Protein AF-A0AA44DMX6-F1 (afdb_monomer_lite)

Foldseek 3Di:
DDCVQKDWDFWDFLVVLVVLLVVLQEKEWEDDVDIDIDDSVCSVVCCVPPANQAEDDPPDPDDALVSGPPSKHWGWIWIDGNVDPPRPHIYIYTHMDD

Secondary structure (DSSP, 8-state):
--GGGEEEEEE--HHHHHHHHHTT-EEEEEESSSEEEE-TTTHHHHIIIIIGGGBPPTT-S---GGGSTTS-EEEEEEEEESS-TT--PEEEEEEEE-

pLDDT: mean 92.84, std 5.73, range [65.06, 97.75]

Structure (mmCIF, N/CA/C/O backbone):
data_AF-A0AA44DMX6-F1
#
_entry.id   AF-A0AA44DMX6-F1
#
loop_
_atom_site.group_PDB
_atom_site.id
_atom_site.type_symbol
_atom_site.label_atom_id
_atom_site.label_alt_id
_atom_site.label_comp_id
_atom_site.label_asym_id
_atom_site.label_entity_id
_atom_site.label_seq_id
_atom_site.pdbx_PDB_ins_code
_atom_site.Cartn_x
_atom_site.Cartn_y
_atom_site.Cartn_z
_atom_site.occupancy
_atom_site.B_iso_or_equiv
_atom_site.auth_seq_id
_atom_site.auth_comp_id
_atom_site.auth_asym_id
_atom_site.auth_atom_id
_atom_site.pdbx_PDB_model_num
ATOM 1 N N . MET A 1 1 ? -10.352 11.762 5.291 1.00 65.06 1 MET A N 1
ATOM 2 C CA . MET A 1 1 ? -9.411 11.619 6.422 1.00 65.06 1 MET A CA 1
ATOM 3 C C . MET A 1 1 ? -8.392 12.748 6.333 1.00 65.06 1 MET A C 1
ATOM 5 O O . MET A 1 1 ? -8.033 13.087 5.215 1.00 65.06 1 MET A O 1
ATOM 9 N N . ASN A 1 2 ? -7.999 13.383 7.445 1.00 73.00 2 ASN A N 1
ATOM 10 C CA . ASN A 1 2 ? -7.016 14.477 7.413 1.00 73.00 2 ASN A CA 1
ATOM 11 C C . ASN A 1 2 ? -5.594 13.901 7.576 1.00 73.00 2 ASN A C 1
ATOM 13 O O . ASN A 1 2 ? -5.331 13.228 8.567 1.00 73.00 2 ASN A O 1
ATOM 17 N N . LEU A 1 3 ? -4.696 14.167 6.623 1.00 79.75 3 LEU A N 1
ATOM 18 C CA . LEU A 1 3 ? -3.301 13.713 6.652 1.00 79.75 3 LEU A CA 1
ATOM 19 C C . LEU A 1 3 ? -2.487 14.326 7.807 1.00 79.75 3 LEU A C 1
ATOM 21 O O . LEU A 1 3 ? -1.544 13.691 8.269 1.00 79.75 3 LEU A O 1
ATOM 25 N N . ASP A 1 4 ? -2.894 15.477 8.354 1.00 84.00 4 ASP A N 1
ATOM 26 C CA . ASP A 1 4 ? -2.213 16.169 9.464 1.00 84.00 4 ASP A CA 1
ATOM 27 C C . ASP A 1 4 ? -2.147 15.344 10.762 1.00 84.00 4 ASP A C 1
ATOM 29 O O . ASP A 1 4 ? -1.423 15.692 11.696 1.00 84.00 4 ASP A O 1
ATOM 33 N N . CYS A 1 5 ? -2.959 14.287 10.888 1.00 87.38 5 CYS A N 1
ATOM 34 C CA . CYS A 1 5 ? -2.913 13.381 12.037 1.00 87.38 5 CYS A CA 1
ATOM 35 C C . CYS A 1 5 ? -2.041 12.145 11.809 1.00 87.38 5 CYS A C 1
ATOM 37 O O . CYS A 1 5 ? -1.781 11.410 12.765 1.00 87.38 5 CYS A O 1
ATOM 39 N N . LEU A 1 6 ? -1.590 11.915 10.574 1.00 91.88 6 LEU A N 1
ATOM 40 C CA . LEU A 1 6 ? -0.743 10.790 10.229 1.00 91.88 6 LEU A CA 1
ATOM 41 C C . LEU A 1 6 ? 0.726 11.156 10.400 1.00 91.88 6 LEU A C 1
ATOM 43 O O . LEU A 1 6 ? 1.189 12.218 9.997 1.00 91.88 6 LEU A O 1
ATOM 47 N N . THR A 1 7 ? 1.488 10.248 10.993 1.00 92.81 7 THR A N 1
ATOM 48 C CA . THR A 1 7 ? 2.937 10.392 11.126 1.00 92.81 7 THR A CA 1
ATOM 49 C C . THR A 1 7 ? 3.637 9.240 10.443 1.00 92.81 7 THR A C 1
ATOM 51 O O . THR A 1 7 ? 3.301 8.075 10.666 1.00 92.81 7 THR A O 1
ATOM 54 N N . LYS A 1 8 ? 4.603 9.599 9.592 1.00 94.38 8 LYS A N 1
ATOM 55 C CA . LYS A 1 8 ? 5.446 8.659 8.862 1.00 94.38 8 LYS A CA 1
ATOM 56 C C . LYS A 1 8 ? 6.222 7.804 9.856 1.00 94.38 8 LYS A C 1
ATOM 58 O O . LYS A 1 8 ? 6.880 8.340 10.744 1.00 94.38 8 LYS A O 1
ATOM 63 N N . GLU A 1 9 ? 6.169 6.490 9.678 1.00 94.25 9 GLU A N 1
ATOM 64 C CA . GLU A 1 9 ? 6.998 5.549 10.426 1.00 94.25 9 GLU A CA 1
ATOM 65 C C . GLU A 1 9 ? 8.235 5.172 9.610 1.00 94.25 9 GLU A C 1
ATOM 67 O O . GLU A 1 9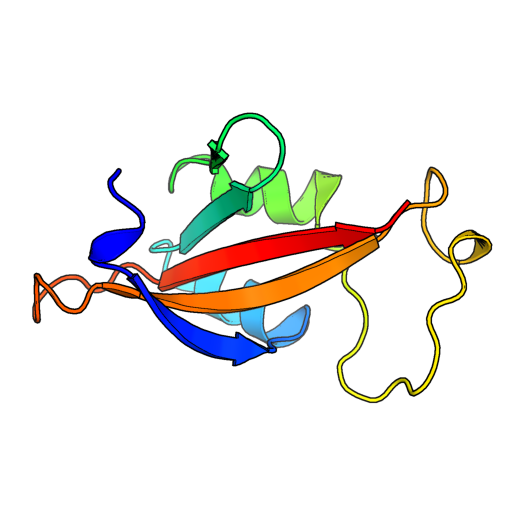 ? 9.348 5.560 9.959 1.00 94.25 9 GLU A O 1
ATOM 72 N N . ARG A 1 10 ? 8.053 4.425 8.513 1.00 95.88 10 ARG A N 1
ATOM 73 C CA . ARG A 1 10 ? 9.148 3.917 7.671 1.00 95.88 10 ARG A CA 1
ATOM 74 C C . ARG A 1 10 ? 8.649 3.364 6.340 1.00 95.88 10 ARG A C 1
ATOM 76 O O . ARG A 1 10 ? 7.458 3.108 6.187 1.00 95.88 10 ARG A O 1
ATOM 83 N N . ASN A 1 11 ? 9.573 3.131 5.414 1.00 96.12 11 ASN A N 1
ATOM 84 C CA . ASN A 1 11 ? 9.292 2.390 4.187 1.00 96.12 11 ASN A CA 1
ATOM 85 C C . ASN A 1 11 ? 9.056 0.903 4.513 1.00 96.12 11 ASN A C 1
ATOM 87 O O . ASN A 1 11 ? 9.650 0.368 5.460 1.00 96.12 11 ASN A O 1
ATOM 91 N N . ILE A 1 12 ? 8.178 0.256 3.748 1.00 96.31 12 ILE A N 1
ATOM 92 C CA . ILE A 1 12 ? 7.828 -1.164 3.899 1.00 96.31 12 ILE A CA 1
ATOM 93 C C . ILE A 1 12 ? 7.798 -1.858 2.533 1.00 96.31 12 ILE A C 1
ATOM 95 O O . ILE A 1 12 ? 7.469 -1.235 1.529 1.00 96.31 12 ILE A O 1
ATOM 99 N N . GLY A 1 13 ? 8.140 -3.146 2.507 1.00 95.94 13 GLY A N 1
ATOM 100 C CA . GLY A 1 13 ? 8.121 -3.975 1.297 1.00 95.94 13 GLY A CA 1
ATOM 101 C C . GLY A 1 13 ? 6.867 -4.847 1.186 1.00 95.94 13 GLY A C 1
ATOM 102 O O . GLY A 1 13 ? 6.050 -4.905 2.109 1.00 95.94 13 GLY A O 1
ATOM 103 N N . SER A 1 14 ? 6.744 -5.570 0.069 1.00 95.38 14 SER A N 1
ATOM 104 C CA . SER A 1 14 ? 5.555 -6.377 -0.260 1.00 95.38 14 SER A CA 1
ATOM 105 C C . SER A 1 14 ? 5.203 -7.413 0.821 1.00 95.38 14 SER A C 1
ATOM 107 O O . SER A 1 14 ? 4.060 -7.469 1.277 1.00 95.38 14 SER A O 1
ATOM 109 N N . ASP A 1 15 ? 6.194 -8.152 1.333 1.00 94.25 15 ASP A N 1
ATOM 110 C CA . ASP A 1 15 ? 5.998 -9.164 2.384 1.00 94.25 15 ASP A CA 1
ATOM 111 C C . ASP A 1 15 ? 5.404 -8.595 3.675 1.00 94.25 15 ASP A C 1
ATOM 113 O O . ASP A 1 15 ? 4.614 -9.246 4.367 1.00 94.25 15 ASP A O 1
ATOM 117 N N . GLU A 1 16 ? 5.813 -7.382 4.038 1.00 94.81 16 GLU A N 1
ATOM 118 C CA . GLU A 1 16 ? 5.302 -6.721 5.228 1.00 94.81 16 GLU A CA 1
ATOM 119 C C . GLU A 1 16 ? 3.871 -6.236 5.015 1.00 94.81 16 GLU A C 1
ATOM 121 O O . GLU A 1 16 ? 3.024 -6.447 5.885 1.00 94.81 16 GLU A O 1
ATOM 126 N N . ILE A 1 17 ? 3.578 -5.662 3.846 1.00 95.81 17 ILE A N 1
ATOM 127 C CA . ILE A 1 17 ? 2.215 -5.272 3.471 1.00 95.81 17 ILE A CA 1
ATOM 128 C C . ILE A 1 17 ? 1.291 -6.489 3.539 1.00 95.81 17 ILE A C 1
ATOM 130 O O . ILE A 1 17 ? 0.233 -6.425 4.166 1.00 95.81 17 ILE A O 1
ATOM 134 N N . PHE A 1 18 ? 1.719 -7.626 2.984 1.00 95.50 18 PHE A N 1
ATOM 135 C CA . PHE A 1 18 ? 0.950 -8.864 3.036 1.00 95.50 18 PHE A CA 1
ATOM 136 C C . PHE A 1 18 ? 0.683 -9.332 4.473 1.00 95.50 18 PHE A C 1
ATOM 138 O O . PHE A 1 18 ? -0.432 -9.751 4.789 1.00 95.50 18 PHE A O 1
ATOM 145 N N . LYS A 1 19 ? 1.672 -9.240 5.374 1.00 94.38 19 LYS A N 1
ATOM 146 C CA . LYS A 1 19 ? 1.480 -9.559 6.801 1.00 94.38 19 LYS A CA 1
ATOM 147 C C . LYS A 1 19 ? 0.461 -8.625 7.455 1.00 94.38 19 LYS A C 1
ATOM 149 O O . LYS A 1 19 ? -0.436 -9.120 8.127 1.00 94.38 19 LYS A O 1
ATOM 154 N N . LEU A 1 20 ? 0.556 -7.318 7.215 1.00 93.88 20 LEU A N 1
ATOM 155 C CA . LEU A 1 20 ? -0.371 -6.320 7.765 1.00 93.88 20 LEU A CA 1
ATOM 156 C C . LEU A 1 20 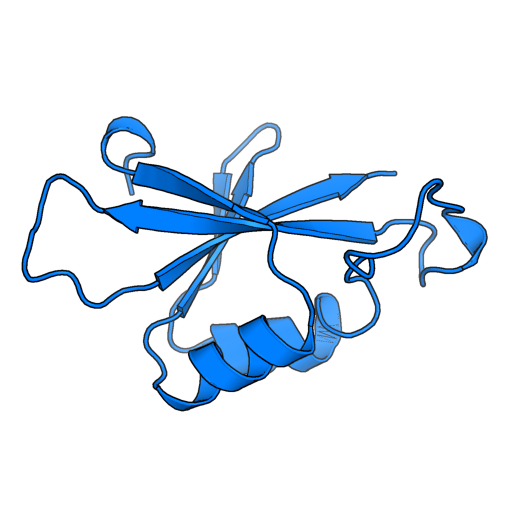? -1.809 -6.530 7.267 1.00 93.88 20 LEU A C 1
ATOM 158 O O . LEU A 1 20 ? -2.768 -6.382 8.024 1.00 93.88 20 LEU A O 1
ATOM 162 N N . LEU A 1 21 ? -1.970 -6.932 6.005 1.00 95.12 21 LEU A N 1
ATOM 163 C CA . LEU A 1 21 ? -3.279 -7.219 5.420 1.00 95.12 21 LEU A CA 1
ATOM 164 C C . LEU A 1 21 ? -3.983 -8.421 6.064 1.00 95.12 21 LEU A C 1
ATOM 166 O O . LEU A 1 21 ? -5.215 -8.467 6.056 1.00 95.12 21 LEU A O 1
ATOM 170 N N . LYS A 1 22 ? -3.247 -9.366 6.670 1.00 91.50 22 LYS A N 1
ATOM 171 C CA . LYS A 1 22 ? -3.853 -10.500 7.396 1.00 91.50 22 LYS A CA 1
ATOM 172 C C . LYS A 1 22 ? -4.671 -10.047 8.605 1.00 91.50 22 LYS A C 1
ATOM 174 O O . LYS A 1 22 ? -5.707 -10.650 8.880 1.00 91.50 22 LYS A O 1
ATOM 179 N N . ASP A 1 23 ? -4.263 -8.956 9.249 1.00 83.50 23 ASP A N 1
ATOM 180 C CA . ASP A 1 23 ? -4.956 -8.372 10.403 1.00 83.50 23 ASP A CA 1
ATOM 181 C C . ASP A 1 23 ? -6.117 -7.440 9.992 1.00 83.50 23 ASP A C 1
ATOM 183 O O . ASP A 1 23 ? -6.822 -6.899 10.845 1.00 83.50 23 ASP A O 1
ATOM 187 N N . LYS A 1 24 ? -6.347 -7.264 8.677 1.00 73.94 24 LYS A N 1
ATOM 188 C CA . LYS A 1 24 ? -7.473 -6.537 8.046 1.00 73.94 24 LYS A CA 1
ATOM 189 C C . LYS A 1 24 ? -7.674 -5.075 8.471 1.00 73.94 24 LYS A C 1
ATOM 191 O O . LYS A 1 24 ? -8.723 -4.491 8.211 1.00 73.94 24 LYS A O 1
ATOM 196 N N . ASN A 1 25 ? -6.667 -4.449 9.067 1.00 89.56 25 ASN A N 1
ATOM 197 C CA . ASN A 1 25 ? -6.713 -3.053 9.503 1.00 89.56 25 ASN A CA 1
ATOM 198 C C . ASN A 1 25 ? -5.794 -2.164 8.665 1.00 89.56 25 ASN A C 1
ATOM 200 O O . ASN A 1 25 ? -5.069 -1.339 9.205 1.00 89.56 25 ASN A O 1
ATOM 204 N N . VAL A 1 26 ? -5.818 -2.330 7.345 1.00 95.81 26 VAL A N 1
ATOM 205 C CA . VAL A 1 26 ? -4.983 -1.552 6.424 1.00 95.81 26 VAL A CA 1
ATOM 206 C C . VAL A 1 26 ? -5.843 -0.582 5.629 1.00 95.81 26 VAL A C 1
ATOM 208 O O . VAL A 1 26 ? -6.886 -0.965 5.107 1.00 95.81 26 VAL A O 1
ATOM 211 N N . ILE A 1 27 ? -5.391 0.663 5.523 1.00 96.56 27 ILE A N 1
ATOM 212 C CA . ILE A 1 27 ? -5.922 1.660 4.592 1.00 96.56 27 ILE A CA 1
ATOM 213 C C . ILE A 1 27 ? -4.768 2.111 3.703 1.00 96.56 27 ILE A C 1
ATOM 215 O O . ILE A 1 27 ? -3.759 2.604 4.212 1.00 96.56 27 ILE A O 1
ATOM 219 N N . PHE A 1 28 ? -4.919 1.960 2.387 1.00 97.56 28 PHE A N 1
ATOM 220 C CA . PHE A 1 28 ? -3.981 2.564 1.442 1.00 97.56 28 PHE A CA 1
ATOM 221 C C . PHE A 1 28 ? -4.413 3.982 1.109 1.00 97.56 28 PHE A C 1
ATOM 223 O O . PHE A 1 28 ? -5.609 4.290 1.074 1.00 97.56 28 PHE A O 1
ATOM 230 N N . PHE A 1 29 ? -3.440 4.834 0.821 1.00 97.06 29 PHE A N 1
ATOM 231 C CA . PHE A 1 29 ? -3.711 6.112 0.193 1.00 97.06 29 PHE A CA 1
ATOM 232 C C . PHE A 1 29 ? -2.613 6.505 -0.787 1.00 97.06 29 PHE A C 1
ATOM 234 O O . PHE A 1 29 ? -1.437 6.201 -0.584 1.00 97.06 29 PHE A O 1
ATOM 241 N N . ILE A 1 30 ? -3.015 7.193 -1.849 1.00 96.00 30 ILE A N 1
ATOM 242 C CA . ILE A 1 30 ? -2.130 7.744 -2.872 1.00 96.00 30 ILE A CA 1
ATOM 243 C C . ILE A 1 30 ? -2.321 9.256 -2.838 1.00 96.00 30 ILE A C 1
ATOM 245 O O . ILE A 1 30 ? -3.445 9.751 -2.928 1.00 96.00 30 ILE A O 1
ATOM 249 N N . GLU A 1 31 ? -1.230 9.992 -2.663 1.00 92.19 31 GLU A N 1
ATOM 250 C CA . GLU A 1 31 ? -1.248 11.452 -2.620 1.00 92.19 31 GLU A CA 1
ATOM 251 C C . GLU A 1 31 ? -0.702 11.993 -3.942 1.00 92.19 31 GLU A C 1
ATOM 253 O O . GLU A 1 31 ? 0.503 11.959 -4.184 1.00 92.19 31 GLU A O 1
ATOM 258 N N . GLN A 1 32 ? -1.605 12.455 -4.808 1.00 86.19 32 GLN A N 1
ATOM 259 C CA . GLN A 1 32 ? -1.258 13.171 -6.035 1.00 86.19 32 GLN A CA 1
ATOM 260 C C .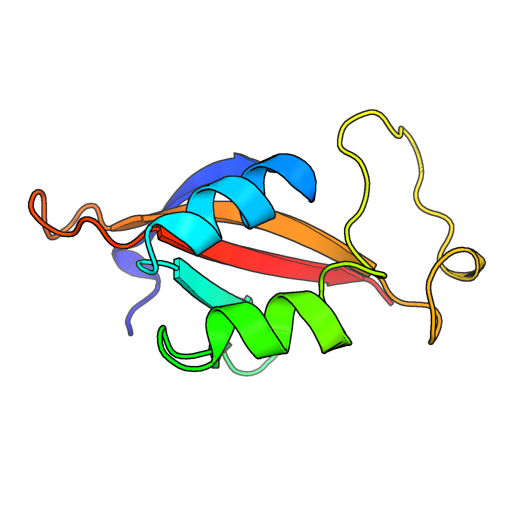 GLN A 1 32 ? -1.859 14.582 -5.997 1.00 86.19 32 GLN A C 1
ATOM 262 O O . GLN A 1 32 ? -1.521 15.372 -5.123 1.00 86.19 32 GLN A O 1
ATOM 267 N N . TRP A 1 33 ? -2.752 14.901 -6.938 1.00 86.12 33 TRP A N 1
ATOM 268 C CA . TRP A 1 33 ? -3.499 16.158 -6.981 1.00 86.12 33 TRP A CA 1
ATOM 269 C C . TRP A 1 33 ? -4.650 16.128 -5.973 1.00 86.12 33 TRP A C 1
ATOM 271 O O . TRP A 1 33 ? -4.874 17.101 -5.264 1.00 86.12 33 TRP A O 1
ATOM 281 N N . ASP A 1 34 ? -5.301 14.968 -5.866 1.00 89.38 34 ASP A N 1
ATOM 282 C CA . ASP A 1 34 ? -6.254 14.623 -4.819 1.00 89.38 34 ASP A CA 1
ATOM 283 C C . ASP A 1 34 ? -5.768 13.371 -4.082 1.00 89.38 34 ASP A C 1
ATOM 285 O O . ASP A 1 34 ? -5.106 12.503 -4.662 1.00 89.38 34 ASP A O 1
ATOM 289 N N . THR A 1 35 ? -6.100 13.258 -2.793 1.00 93.38 35 THR A N 1
ATOM 290 C CA . THR A 1 35 ? -5.794 12.044 -2.030 1.00 93.38 35 THR A CA 1
ATOM 291 C C . THR A 1 35 ? -6.824 10.965 -2.325 1.00 93.38 35 THR A C 1
ATOM 293 O O . THR A 1 35 ? -7.994 11.078 -1.947 1.00 93.38 35 THR A O 1
ATOM 296 N N . GLN A 1 36 ? -6.373 9.881 -2.941 1.00 95.06 36 GLN A N 1
ATOM 297 C CA . GLN A 1 36 ? -7.183 8.694 -3.165 1.00 95.06 36 GLN A CA 1
ATOM 298 C C . GLN A 1 36 ? -7.024 7.756 -1.975 1.00 95.06 36 GLN A C 1
ATOM 300 O O . GLN A 1 36 ? -5.907 7.405 -1.608 1.00 95.06 36 GLN A O 1
ATOM 305 N N . TRP A 1 37 ? -8.140 7.359 -1.370 1.00 95.81 37 TRP A N 1
ATOM 306 C CA . TRP A 1 37 ? -8.171 6.453 -0.225 1.00 95.81 37 TRP A CA 1
ATOM 307 C C . TRP A 1 37 ? -8.770 5.117 -0.646 1.00 95.81 37 TRP A C 1
ATOM 309 O O . TRP A 1 37 ? -9.823 5.090 -1.281 1.00 95.81 37 TRP A O 1
ATOM 319 N N . VAL A 1 38 ? -8.139 4.021 -0.234 1.00 96.00 38 VAL A N 1
ATOM 320 C CA . VAL A 1 38 ? -8.661 2.663 -0.411 1.00 96.00 38 VAL A CA 1
ATOM 321 C C . VAL A 1 38 ? -9.127 2.152 0.939 1.00 96.00 38 VAL A C 1
ATOM 323 O O . VAL A 1 38 ? -8.368 2.127 1.913 1.00 96.00 38 VAL A O 1
ATOM 326 N N . SER A 1 39 ? -10.399 1.772 1.007 1.00 92.94 39 SER A N 1
ATOM 327 C CA . SER A 1 39 ? -11.025 1.359 2.257 1.00 92.94 39 SER A CA 1
ATOM 328 C C . SER A 1 39 ? -10.450 0.036 2.778 1.00 92.94 39 SER A C 1
ATOM 330 O O . SER A 1 39 ? -9.916 -0.780 2.026 1.00 92.94 39 SER A O 1
ATOM 332 N N . LYS A 1 40 ? -10.629 -0.228 4.078 1.00 93.00 40 LYS A N 1
ATOM 333 C CA . LYS A 1 40 ? -10.208 -1.496 4.705 1.00 93.00 40 LYS A CA 1
ATOM 334 C C . LYS A 1 40 ? -10.798 -2.729 4.016 1.00 93.00 40 LYS A C 1
ATOM 336 O O . LYS A 1 40 ? -10.135 -3.757 3.926 1.00 93.00 40 LYS A O 1
ATOM 341 N N . SER A 1 41 ? -12.041 -2.630 3.539 1.00 93.19 41 SER A N 1
ATOM 342 C CA . SER A 1 41 ? -12.738 -3.717 2.842 1.00 93.19 41 SER A CA 1
ATOM 343 C C . SER A 1 41 ? -12.140 -4.042 1.477 1.00 93.19 41 SER A C 1
ATOM 345 O O . SER A 1 41 ? -12.248 -5.181 1.040 1.00 93.19 41 SER A O 1
ATOM 347 N N . GLU A 1 42 ? -11.506 -3.069 0.825 1.00 95.31 42 GLU A N 1
ATOM 348 C CA . GLU A 1 42 ? -10.948 -3.206 -0.526 1.00 95.31 42 GLU A CA 1
ATOM 349 C C . GLU A 1 42 ? -9.428 -3.400 -0.506 1.00 95.31 42 GLU A C 1
ATOM 351 O O . GLU A 1 42 ? -8.842 -3.781 -1.514 1.00 95.31 42 GLU A O 1
ATOM 356 N N . ALA A 1 43 ? -8.780 -3.165 0.639 1.00 96.25 43 ALA A N 1
ATOM 357 C CA . ALA A 1 43 ? -7.328 -3.138 0.765 1.00 96.25 43 ALA A CA 1
ATOM 358 C C . ALA A 1 43 ? -6.651 -4.419 0.252 1.00 96.25 43 ALA A C 1
ATOM 360 O O . ALA A 1 43 ? -5.637 -4.341 -0.435 1.00 96.25 43 ALA A O 1
ATOM 361 N N . PHE A 1 44 ? -7.206 -5.599 0.547 1.00 95.94 44 PHE A N 1
ATOM 362 C CA . PHE A 1 44 ? -6.614 -6.858 0.088 1.00 95.94 44 PHE A CA 1
ATOM 363 C C . PHE A 1 44 ? -6.715 -7.029 -1.432 1.00 95.94 44 PHE A C 1
ATOM 365 O O . PHE A 1 44 ? -5.726 -7.384 -2.073 1.00 95.94 44 PHE A O 1
ATOM 372 N N . ASP A 1 45 ? -7.883 -6.749 -2.010 1.00 96.44 45 ASP A N 1
ATOM 373 C CA . ASP A 1 45 ? -8.099 -6.874 -3.454 1.00 96.44 45 ASP A CA 1
ATOM 374 C C . ASP A 1 45 ? -7.295 -5.827 -4.225 1.00 96.44 45 ASP A C 1
ATOM 376 O O . ASP A 1 45 ? -6.710 -6.137 -5.262 1.00 96.44 45 ASP A O 1
ATOM 380 N N . PHE A 1 46 ? -7.204 -4.607 -3.696 1.00 97.00 46 PHE A N 1
ATOM 381 C CA . PHE A 1 46 ? -6.341 -3.570 -4.242 1.00 97.00 46 PHE A CA 1
ATOM 382 C C . PHE A 1 46 ? -4.869 -3.982 -4.180 1.00 97.00 46 PHE A C 1
ATOM 384 O O . PHE A 1 46 ? -4.164 -3.896 -5.181 1.00 97.00 46 PHE A O 1
ATOM 391 N N . TRP A 1 47 ? -4.398 -4.512 -3.047 1.00 97.44 47 TRP A N 1
ATOM 392 C CA . TRP A 1 47 ? -3.018 -4.979 -2.953 1.00 97.44 47 TRP A CA 1
ATOM 393 C C . TRP A 1 47 ? -2.716 -6.062 -3.985 1.00 97.44 47 TRP A C 1
ATOM 395 O O . TRP A 1 47 ? -1.761 -5.933 -4.743 1.00 97.44 47 TRP A O 1
ATOM 405 N N . LYS A 1 48 ? -3.567 -7.083 -4.056 1.00 96.69 48 LYS A N 1
ATOM 406 C CA . LYS A 1 48 ? -3.356 -8.249 -4.913 1.00 96.69 48 LYS A CA 1
ATOM 407 C C . LYS A 1 48 ? -3.388 -7.919 -6.407 1.00 96.69 48 LYS A C 1
ATOM 409 O O . LYS A 1 48 ? -2.650 -8.513 -7.183 1.00 96.69 48 LYS A O 1
ATOM 414 N N . ASN A 1 49 ? -4.280 -7.022 -6.825 1.00 96.88 49 ASN A N 1
ATOM 415 C CA . ASN A 1 49 ? -4.484 -6.738 -8.248 1.00 96.88 49 ASN A CA 1
ATOM 416 C C . ASN A 1 49 ? -3.657 -5.552 -8.760 1.00 96.88 49 ASN A C 1
ATOM 418 O O . ASN A 1 49 ? -3.494 -5.427 -9.969 1.00 96.88 49 ASN A O 1
ATOM 422 N N . GLU A 1 50 ? -3.175 -4.681 -7.870 1.00 96.44 50 GLU A N 1
ATOM 423 C CA . GLU A 1 50 ? -2.529 -3.425 -8.257 1.00 96.44 50 GLU A CA 1
ATOM 424 C C . GLU A 1 50 ? -1.148 -3.246 -7.621 1.00 96.44 50 GLU A C 1
ATOM 426 O O . GLU A 1 50 ? -0.159 -3.033 -8.326 1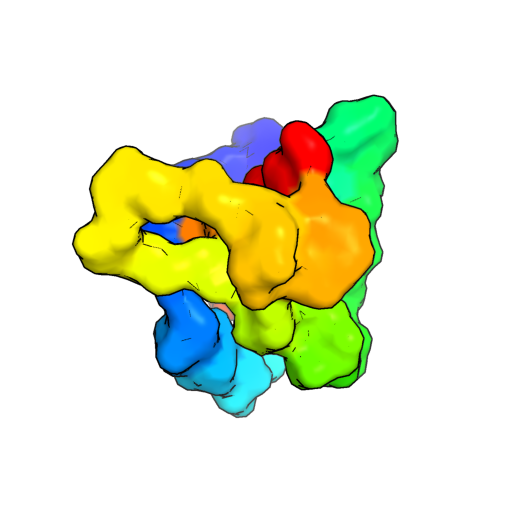.00 96.44 50 GLU A O 1
ATOM 431 N N . VAL A 1 51 ? -1.066 -3.349 -6.294 1.00 97.00 51 VAL A N 1
ATOM 432 C CA . VAL A 1 51 ? 0.141 -2.965 -5.547 1.00 97.00 51 VAL A CA 1
ATOM 433 C C . VAL A 1 51 ? 1.221 -4.040 -5.620 1.00 97.00 51 VAL A C 1
ATOM 435 O O . VAL A 1 51 ? 2.367 -3.705 -5.888 1.00 97.00 51 VAL A O 1
ATOM 438 N N . GLU A 1 52 ? 0.883 -5.316 -5.410 1.00 97.25 52 GLU A N 1
ATOM 439 C CA . GLU A 1 52 ? 1.822 -6.443 -5.255 1.00 97.25 52 GLU A CA 1
ATOM 440 C C . GLU A 1 52 ? 2.850 -6.518 -6.392 1.00 97.25 52 GLU A C 1
ATOM 442 O O . GLU A 1 52 ? 4.047 -6.637 -6.142 1.00 97.25 52 GLU A O 1
ATOM 447 N N . MET A 1 53 ? 2.384 -6.370 -7.631 1.00 96.69 53 MET A N 1
ATOM 448 C CA . MET A 1 53 ? 3.201 -6.406 -8.851 1.00 96.69 53 MET A CA 1
ATOM 449 C C . MET A 1 53 ? 3.993 -5.114 -9.125 1.00 96.69 53 MET A C 1
ATOM 451 O O . MET A 1 53 ? 4.746 -5.059 -10.093 1.00 96.69 53 MET A O 1
ATOM 455 N N . ARG A 1 54 ? 3.805 -4.069 -8.308 1.00 97.25 54 ARG A N 1
ATOM 456 C CA . ARG A 1 54 ? 4.390 -2.726 -8.476 1.00 97.25 54 ARG A CA 1
ATOM 457 C C . ARG A 1 54 ? 5.151 -2.216 -7.261 1.00 97.25 54 ARG A C 1
ATOM 459 O O . ARG A 1 54 ? 5.647 -1.094 -7.293 1.00 97.25 54 ARG A O 1
ATOM 466 N N . VAL A 1 55 ? 5.250 -2.996 -6.186 1.00 97.06 55 VAL A N 1
ATOM 467 C CA . VAL A 1 55 ? 6.036 -2.597 -5.015 1.00 97.06 55 VAL A CA 1
ATOM 468 C C . VAL A 1 55 ? 7.519 -2.681 -5.332 1.00 97.06 55 VAL A C 1
ATOM 470 O O . VAL A 1 55 ? 8.036 -3.743 -5.670 1.00 97.06 55 VAL A O 1
ATOM 473 N N . VAL A 1 56 ? 8.205 -1.567 -5.113 1.00 95.88 56 VAL A N 1
ATOM 474 C CA . VAL A 1 56 ? 9.661 -1.501 -5.118 1.00 95.88 56 VAL A CA 1
ATOM 475 C C . VAL A 1 56 ? 10.232 -2.288 -3.924 1.00 95.88 56 VAL A C 1
ATOM 477 O O . VAL A 1 56 ? 9.852 -2.004 -2.780 1.00 95.88 56 VAL A O 1
ATOM 480 N N . PRO A 1 57 ? 11.142 -3.261 -4.136 1.00 93.38 57 PRO A N 1
ATOM 481 C CA . PRO A 1 57 ? 11.858 -3.917 -3.042 1.00 93.38 57 PRO A CA 1
ATOM 482 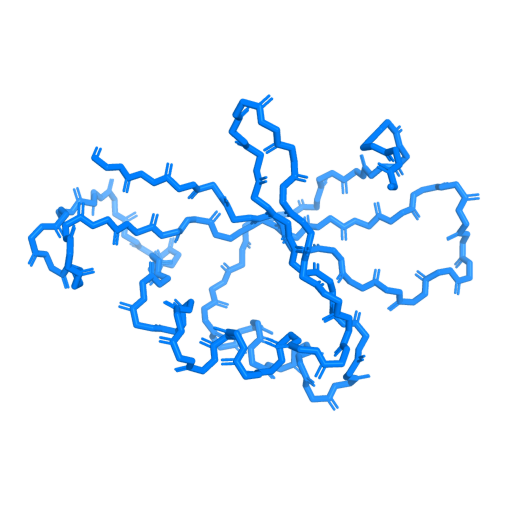C C . PRO A 1 57 ? 12.697 -2.918 -2.231 1.00 93.38 57 PRO A C 1
ATOM 484 O O . PRO A 1 57 ? 13.192 -1.929 -2.766 1.00 93.38 57 PRO A O 1
ATOM 487 N N . LEU A 1 58 ? 12.879 -3.163 -0.931 1.00 91.00 58 LEU A N 1
ATOM 488 C CA . LEU A 1 58 ? 13.562 -2.208 -0.044 1.00 91.00 58 LEU A CA 1
ATOM 489 C C . LEU A 1 58 ? 15.075 -2.138 -0.285 1.00 91.00 58 LEU A C 1
ATOM 491 O O . LEU A 1 58 ? 15.705 -1.150 0.088 1.00 91.00 58 LEU A O 1
ATOM 495 N N . GLU A 1 59 ? 15.655 -3.186 -0.866 1.00 89.50 59 GLU A N 1
ATOM 496 C CA . GLU A 1 59 ? 17.098 -3.366 -1.017 1.00 89.50 59 GLU A CA 1
ATOM 497 C C . GLU A 1 59 ? 17.667 -2.809 -2.332 1.00 89.50 59 GLU A C 1
ATOM 499 O O . GLU A 1 59 ? 18.859 -2.981 -2.587 1.00 89.50 59 GLU A O 1
ATOM 504 N N . ILE A 1 60 ? 16.854 -2.170 -3.182 1.00 88.06 60 ILE A N 1
ATOM 505 C CA . ILE A 1 60 ? 17.330 -1.661 -4.476 1.00 88.06 60 ILE A CA 1
ATOM 506 C C . ILE A 1 60 ? 17.851 -0.224 -4.382 1.00 88.06 60 ILE A C 1
ATOM 508 O O . ILE A 1 60 ? 17.290 0.621 -3.686 1.00 88.06 60 ILE A O 1
ATOM 512 N N . GLU A 1 61 ? 18.918 0.062 -5.129 1.00 86.50 61 GLU A N 1
ATOM 513 C CA . GLU A 1 61 ? 19.530 1.397 -5.203 1.00 86.50 61 GLU A CA 1
ATOM 514 C C . GLU A 1 61 ? 18.922 2.269 -6.313 1.00 86.50 61 GLU A C 1
ATOM 516 O O . GLU A 1 61 ? 18.963 3.498 -6.241 1.00 86.50 61 GLU A O 1
ATOM 521 N N . CYS A 1 62 ? 18.347 1.642 -7.340 1.00 90.62 62 CYS A N 1
ATOM 522 C CA . CYS A 1 62 ? 17.778 2.298 -8.512 1.00 90.62 62 CYS A CA 1
ATOM 523 C C . CYS A 1 62 ? 16.482 1.612 -8.957 1.00 90.62 62 CYS A C 1
ATOM 525 O O . CYS A 1 62 ? 16.341 0.398 -8.846 1.00 90.62 62 CYS A O 1
ATOM 527 N N . ILE A 1 63 ? 15.540 2.409 -9.466 1.00 93.25 63 ILE A N 1
ATOM 528 C CA . ILE A 1 63 ? 14.249 1.961 -9.997 1.00 93.25 63 ILE A CA 1
ATOM 529 C C . ILE A 1 63 ? 14.309 2.064 -11.522 1.00 93.25 63 ILE A C 1
ATOM 531 O O . ILE A 1 63 ? 14.545 3.153 -12.048 1.00 93.25 63 ILE A O 1
ATOM 535 N N . TYR A 1 64 ? 14.059 0.956 -12.218 1.00 94.50 64 TYR A N 1
ATOM 536 C CA . TYR A 1 64 ? 13.826 0.932 -13.662 1.00 94.50 64 TYR A CA 1
ATOM 537 C C . TYR A 1 64 ? 12.336 0.694 -13.898 1.00 94.50 64 TYR A C 1
ATOM 539 O O . TYR A 1 64 ? 11.795 -0.331 -13.498 1.00 94.50 64 TYR A O 1
ATOM 547 N N . LEU A 1 65 ? 11.645 1.666 -14.493 1.00 96.06 65 LEU A N 1
ATOM 548 C CA . LEU A 1 65 ? 10.184 1.613 -14.620 1.00 96.06 65 LEU A CA 1
ATOM 549 C C . LEU A 1 65 ? 9.713 0.512 -15.575 1.00 96.06 65 LEU A C 1
ATOM 551 O O . LEU A 1 65 ? 8.655 -0.066 -15.356 1.00 96.06 65 LEU A O 1
ATOM 555 N N . GLU A 1 66 ? 10.529 0.169 -16.570 1.00 96.56 66 GLU A N 1
ATOM 556 C CA . GLU A 1 66 ? 10.312 -0.938 -17.511 1.00 96.56 66 GLU A CA 1
ATOM 557 C C . GLU A 1 66 ? 10.201 -2.322 -16.849 1.00 96.56 66 GLU A C 1
ATOM 559 O O . GLU A 1 66 ? 9.614 -3.232 -17.437 1.00 96.56 66 GLU A O 1
ATOM 564 N N . ASP A 1 67 ? 10.684 -2.473 -15.611 1.00 94.94 67 ASP A N 1
ATOM 565 C CA . ASP A 1 67 ? 10.516 -3.701 -14.825 1.00 94.94 67 ASP A CA 1
ATOM 566 C C . ASP A 1 67 ? 9.097 -3.842 -14.245 1.00 94.94 67 ASP A C 1
ATOM 568 O O . ASP A 1 67 ? 8.717 -4.921 -13.778 1.00 94.94 67 ASP A O 1
ATOM 572 N N . TYR A 1 68 ? 8.297 -2.770 -14.273 1.00 96.25 68 TYR A N 1
ATOM 573 C CA . TYR A 1 68 ? 6.976 -2.720 -13.660 1.00 96.25 68 TYR A CA 1
ATOM 574 C C . TYR A 1 68 ? 5.856 -2.575 -14.700 1.00 96.25 68 TYR A C 1
ATOM 576 O O . TYR A 1 68 ? 5.955 -1.789 -15.647 1.00 96.25 68 TYR A O 1
ATOM 584 N N . PRO A 1 69 ? 4.728 -3.290 -14.540 1.00 96.06 69 PRO A N 1
ATOM 585 C CA . PRO A 1 69 ? 3.662 -3.258 -15.535 1.00 96.06 69 PRO A CA 1
ATOM 586 C C . PRO A 1 69 ? 2.997 -1.886 -15.666 1.00 96.06 69 PRO A C 1
ATOM 588 O O . PRO A 1 69 ? 2.442 -1.348 -14.706 1.00 96.06 69 PRO A O 1
ATOM 591 N N . GLY A 1 70 ? 2.983 -1.364 -16.892 1.00 96.19 70 GLY A N 1
ATOM 592 C CA . GLY A 1 70 ? 2.499 -0.014 -17.182 1.00 96.19 70 GLY A CA 1
ATOM 593 C C . GLY A 1 70 ? 3.537 1.081 -16.932 1.00 96.19 70 GLY A C 1
ATOM 594 O O . GLY A 1 70 ? 3.160 2.246 -16.969 1.00 96.19 70 GLY A O 1
ATOM 595 N N . GLU A 1 71 ? 4.800 0.711 -16.689 1.00 97.31 71 GLU A N 1
ATOM 596 C CA . GLU A 1 71 ? 5.928 1.631 -16.499 1.00 97.31 71 GLU A CA 1
ATOM 597 C C . GLU A 1 71 ? 5.751 2.557 -15.286 1.00 97.31 71 GLU A C 1
ATOM 599 O O . GLU A 1 71 ? 6.095 3.733 -15.312 1.00 97.31 71 GLU A O 1
ATOM 604 N N . TYR A 1 72 ? 5.191 2.021 -14.197 1.00 96.50 72 TYR A N 1
ATOM 605 C CA . TYR A 1 72 ? 5.079 2.734 -12.928 1.00 96.50 72 TYR A CA 1
ATOM 606 C C . TYR A 1 72 ? 5.198 1.795 -11.734 1.00 96.50 72 TYR A C 1
ATOM 608 O O . TYR A 1 72 ? 4.845 0.615 -11.805 1.00 96.50 72 TYR A O 1
ATOM 616 N N . CYS A 1 73 ? 5.657 2.337 -10.611 1.00 97.31 73 CYS A N 1
ATOM 617 C CA . CYS A 1 73 ? 5.845 1.581 -9.378 1.00 97.31 73 CYS A CA 1
ATOM 618 C C . CYS A 1 73 ? 5.409 2.369 -8.140 1.00 97.31 73 CYS A C 1
ATOM 620 O O . CYS A 1 73 ? 5.232 3.590 -8.173 1.00 97.31 73 CYS A O 1
ATOM 622 N N . TYR A 1 74 ? 5.295 1.660 -7.020 1.00 97.69 74 TYR A N 1
ATOM 623 C CA . TYR A 1 74 ? 5.000 2.217 -5.710 1.00 97.69 74 TYR A CA 1
ATOM 624 C C . TYR A 1 74 ? 6.168 2.031 -4.750 1.00 97.69 74 TYR A C 1
ATOM 626 O O . TYR A 1 74 ? 6.707 0.932 -4.613 1.00 97.69 74 TYR A O 1
ATOM 634 N N . VAL A 1 75 ? 6.476 3.091 -4.004 1.00 96.75 75 VAL A N 1
ATOM 635 C CA . VAL A 1 75 ? 7.290 3.036 -2.787 1.00 96.75 75 VAL A CA 1
ATOM 636 C C . VAL A 1 75 ? 6.346 3.145 -1.584 1.00 96.75 75 VAL A C 1
ATOM 638 O O . VAL A 1 75 ? 5.835 4.231 -1.296 1.00 96.75 75 VAL A O 1
ATOM 641 N N . PRO A 1 76 ? 6.062 2.034 -0.882 1.00 97.38 76 PRO A N 1
ATOM 642 C CA . PRO A 1 76 ? 5.115 2.034 0.221 1.00 97.38 76 PRO A CA 1
ATOM 643 C C . PRO A 1 76 ? 5.741 2.583 1.502 1.00 97.38 76 PRO A C 1
ATOM 645 O O . PRO A 1 76 ? 6.829 2.180 1.923 1.00 97.38 76 PRO A O 1
ATOM 648 N N . ILE A 1 77 ? 5.013 3.468 2.173 1.00 97.19 77 ILE A N 1
ATOM 649 C CA . ILE A 1 77 ? 5.421 4.078 3.433 1.00 97.19 77 ILE A CA 1
ATOM 650 C C . ILE A 1 77 ? 4.334 3.828 4.466 1.00 97.19 77 ILE A C 1
ATOM 652 O O . ILE A 1 77 ? 3.176 4.197 4.280 1.00 97.19 77 ILE A O 1
ATOM 656 N N . LYS A 1 78 ? 4.720 3.236 5.591 1.00 96.19 78 LYS A N 1
ATOM 657 C CA . LYS A 1 78 ? 3.837 3.038 6.731 1.00 96.19 78 LYS A CA 1
ATOM 658 C C . LYS A 1 78 ? 3.667 4.333 7.517 1.00 96.19 78 LYS A C 1
ATOM 660 O O . LYS A 1 78 ? 4.642 5.024 7.821 1.00 96.19 78 LYS A O 1
ATOM 665 N N . TYR A 1 79 ? 2.429 4.611 7.889 1.00 95.88 79 TYR A N 1
ATOM 666 C CA . TYR A 1 79 ? 2.002 5.703 8.746 1.00 95.88 79 TYR A CA 1
ATOM 667 C C . TYR A 1 79 ? 1.142 5.163 9.890 1.00 95.88 79 TYR A C 1
ATOM 669 O O . TYR A 1 79 ? 0.452 4.147 9.761 1.00 95.88 79 TYR A O 1
ATOM 677 N N . LYS A 1 80 ? 1.141 5.904 10.996 1.00 91.94 80 LYS A N 1
ATOM 678 C CA . LYS A 1 80 ? 0.212 5.719 12.114 1.00 91.94 80 LYS A CA 1
ATOM 679 C C . LYS A 1 80 ? -0.574 6.994 12.379 1.00 91.94 80 LYS A C 1
ATOM 681 O O . LYS A 1 80 ? -0.098 8.090 12.078 1.00 91.94 80 LYS A O 1
ATOM 686 N N . ASN A 1 81 ? -1.753 6.849 12.967 1.00 91.75 81 ASN A N 1
ATOM 687 C CA . ASN A 1 81 ? -2.544 7.971 13.446 1.00 91.75 81 ASN A CA 1
ATOM 688 C C . ASN A 1 81 ? -2.080 8.370 14.854 1.00 91.75 81 ASN A C 1
ATOM 690 O O . ASN A 1 81 ? -2.163 7.581 15.7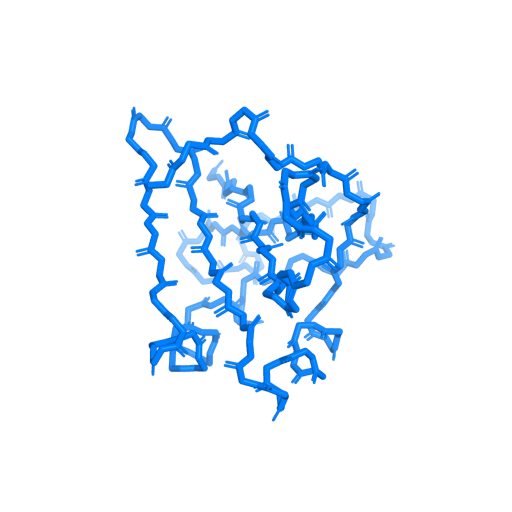86 1.00 91.75 81 ASN A O 1
ATOM 694 N N . ASN A 1 82 ? -1.585 9.597 15.014 1.00 87.38 82 ASN A N 1
ATOM 695 C CA . ASN A 1 82 ? -1.101 10.098 16.304 1.00 87.38 82 ASN A CA 1
ATOM 696 C C . ASN A 1 82 ? -2.186 10.798 17.137 1.00 87.38 82 ASN A C 1
ATOM 698 O O . ASN A 1 82 ? -1.913 11.187 18.271 1.00 87.38 82 ASN A O 1
ATOM 702 N N . LYS A 1 83 ? -3.391 11.011 16.589 1.00 86.81 83 LYS A N 1
ATOM 703 C CA . LYS A 1 83 ? -4.499 11.658 17.319 1.00 86.81 83 LYS A CA 1
ATOM 704 C C . LYS A 1 83 ? -5.400 10.671 18.056 1.00 86.81 83 LYS A C 1
ATOM 706 O O . LYS A 1 83 ? -6.198 11.104 18.879 1.00 86.81 83 LYS A O 1
ATOM 711 N N . ASP A 1 84 ? -5.276 9.383 17.761 1.00 85.06 84 ASP A N 1
ATOM 712 C CA . ASP A 1 84 ? -6.026 8.319 18.418 1.00 85.06 84 ASP A CA 1
ATOM 713 C C . ASP A 1 84 ? -5.076 7.165 18.741 1.00 85.06 84 ASP A C 1
ATOM 715 O O . ASP A 1 84 ? -4.665 6.409 17.866 1.00 85.06 84 ASP A O 1
ATOM 719 N N . GLU A 1 85 ? -4.708 7.055 20.014 1.00 79.88 85 GLU A N 1
ATOM 720 C CA . GLU A 1 85 ? -3.822 6.002 20.521 1.00 79.88 85 GLU A CA 1
ATOM 721 C C . GLU A 1 85 ? -4.442 4.598 20.456 1.00 79.88 85 GLU A C 1
ATOM 723 O O . GLU A 1 85 ? -3.717 3.606 20.524 1.00 79.88 85 GLU A O 1
ATOM 728 N N . ASN A 1 86 ? -5.766 4.508 20.289 1.00 85.75 86 ASN A N 1
ATOM 729 C CA . ASN A 1 86 ? -6.488 3.249 20.126 1.00 85.75 86 ASN A CA 1
ATOM 730 C C . ASN A 1 86 ? -6.717 2.895 18.649 1.00 85.75 86 ASN A C 1
ATOM 732 O O . ASN A 1 86 ? -7.285 1.838 18.355 1.00 85.75 86 ASN A O 1
ATOM 736 N N . ASP A 1 87 ? -6.286 3.747 17.712 1.00 87.19 87 ASP A N 1
ATOM 737 C CA . ASP A 1 87 ? -6.393 3.466 16.287 1.00 87.19 87 ASP A CA 1
ATOM 738 C C . ASP A 1 87 ? -5.369 2.402 15.879 1.00 87.19 87 ASP A C 1
ATOM 740 O O . ASP A 1 87 ? -4.202 2.673 15.598 1.00 87.19 87 ASP A O 1
ATOM 744 N N . LEU A 1 88 ? -5.839 1.158 15.815 1.00 87.56 88 LEU A N 1
ATOM 745 C CA . LEU A 1 88 ? -5.065 0.014 15.334 1.00 87.56 88 LEU A CA 1
ATOM 746 C C . LEU A 1 88 ? -4.953 -0.026 13.799 1.00 87.56 88 LEU A C 1
ATOM 748 O O . LEU A 1 88 ? -4.458 -1.007 13.242 1.00 87.56 88 LEU A O 1
ATOM 752 N N . THR A 1 89 ? -5.442 1.000 13.095 1.00 92.19 89 THR A N 1
ATOM 753 C CA . THR A 1 89 ? -5.345 1.082 11.638 1.00 92.19 89 THR A CA 1
ATOM 754 C C . THR A 1 89 ? -3.919 1.393 11.211 1.00 92.19 89 THR A C 1
ATOM 756 O O . THR A 1 89 ? -3.325 2.404 11.582 1.00 92.19 89 THR A O 1
ATOM 759 N N . CYS A 1 90 ? -3.384 0.531 10.358 1.00 93.38 90 CYS A N 1
ATOM 760 C CA . CYS A 1 90 ? -2.163 0.776 9.625 1.00 93.38 90 CYS A CA 1
ATOM 761 C C . CYS A 1 90 ? -2.487 1.564 8.352 1.00 93.38 90 CYS A C 1
ATOM 763 O O . CYS A 1 90 ? -3.214 1.085 7.479 1.00 93.38 90 CYS A O 1
ATOM 765 N N . TYR A 1 91 ? -1.913 2.755 8.224 1.00 96.06 91 TYR A N 1
ATOM 766 C CA . TYR A 1 91 ? -2.038 3.566 7.019 1.00 96.06 91 TYR A CA 1
ATOM 767 C C . TYR A 1 91 ? -0.813 3.331 6.145 1.00 96.06 91 TYR A C 1
ATOM 769 O O . TYR A 1 91 ? 0.314 3.368 6.636 1.00 96.06 91 TYR A O 1
ATOM 777 N N . ILE A 1 92 ? -1.013 3.068 4.859 1.00 97.25 92 ILE A N 1
ATOM 778 C CA . ILE A 1 92 ? 0.080 2.845 3.913 1.00 97.25 92 ILE A CA 1
ATOM 779 C C . ILE A 1 92 ? -0.052 3.871 2.797 1.00 97.25 92 ILE A C 1
ATOM 781 O O . ILE A 1 92 ? -0.965 3.792 1.975 1.00 97.25 92 ILE A O 1
ATOM 785 N N . LYS A 1 93 ? 0.867 4.835 2.776 1.00 97.56 93 LYS A N 1
ATOM 786 C CA . LYS A 1 93 ? 1.026 5.733 1.638 1.00 97.56 93 LYS A CA 1
ATOM 787 C C . LYS A 1 93 ? 1.712 4.974 0.516 1.00 97.56 93 LYS A C 1
ATOM 789 O O . LYS A 1 93 ? 2.712 4.304 0.768 1.00 97.56 93 LYS A O 1
ATOM 794 N N . LEU A 1 94 ? 1.220 5.113 -0.702 1.00 97.75 94 LEU A N 1
ATOM 795 C CA . LEU A 1 94 ? 1.892 4.629 -1.897 1.00 97.75 94 LEU A CA 1
ATOM 796 C C . LEU A 1 94 ? 2.417 5.837 -2.673 1.00 97.75 94 LEU A C 1
ATOM 798 O O . LEU A 1 94 ? 1.653 6.515 -3.360 1.00 97.75 94 LEU A O 1
ATOM 802 N N . ASP A 1 95 ? 3.713 6.125 -2.535 1.00 95.81 95 ASP A N 1
ATOM 803 C CA . ASP A 1 95 ? 4.362 7.119 -3.391 1.00 95.81 95 ASP A CA 1
ATOM 804 C C . ASP A 1 95 ? 4.529 6.497 -4.783 1.00 95.81 95 ASP A C 1
ATOM 806 O O . ASP A 1 95 ? 5.242 5.504 -4.941 1.00 95.81 95 ASP A O 1
ATOM 810 N N . MET A 1 96 ? 3.817 7.044 -5.768 1.00 95.56 96 MET A N 1
ATOM 811 C CA . MET A 1 96 ? 3.784 6.531 -7.137 1.00 95.56 96 MET A CA 1
ATOM 812 C C . MET A 1 96 ? 4.814 7.238 -8.017 1.00 95.56 96 MET A C 1
ATOM 814 O O . MET A 1 96 ? 4.896 8.468 -8.001 1.00 95.56 96 MET A O 1
ATOM 818 N N . TYR A 1 97 ? 5.546 6.462 -8.813 1.00 93.88 97 TYR A N 1
ATOM 819 C CA . TYR A 1 97 ? 6.549 6.946 -9.763 1.00 93.88 97 TYR A CA 1
ATOM 820 C C . TYR A 1 97 ? 6.175 6.497 -11.176 1.00 93.88 97 TYR A C 1
ATOM 822 O O . TYR A 1 97 ? 5.852 5.325 -11.353 1.00 93.88 97 TYR A O 1
ATOM 830 N N . HIS A 1 98 ? 6.227 7.431 -12.129 1.00 90.25 98 HIS A N 1
ATOM 831 C CA . HIS A 1 98 ? 6.006 7.266 -13.571 1.00 90.25 98 HIS A CA 1
ATOM 832 C C . HIS A 1 98 ? 7.225 7.758 -14.350 1.00 90.25 98 HIS A C 1
ATOM 834 O O . HIS A 1 98 ? 8.023 8.521 -13.751 1.00 90.25 98 HIS A O 1
#

Sequence (98 aa):
MNLDCLTKERNIGSDEIFKLLKDKNVIFFIEQWDTQWVSKSEAFDFWKNEVEMRVVPLEIECIYLEDYPGEYCYVPIKYKNNKDENDLTCYIKLDMYH

Organism: Paraclostridium bifermentans (NCBI:txid1490)

Radius of gyration: 13.19 Å; chains: 1; bounding box: 32×27×38 Å